Protein AF-A0A251RTK4-F1 (afdb_monomer_lite)

Radius of gyration: 15.0 Å; chains: 1; bounding box: 39×24×36 Å

Sequence (68 aa):
MIVHRDIKSANILLDNTWVAKIADFGLSKLQCTNQQGTTLITNNVAGTKVYLDPEYENTVGPNMDLDL

Organism: Helianthus annuus (NCBI:txid4232)

pLDDT: mean 80.81, std 18.21, range [39.44, 98.38]

Structure (mmCIF, N/CA/C/O backbone):
data_AF-A0A251RTK4-F1
#
_entry.id   AF-A0A251RTK4-F1
#
loop_
_atom_site.group_PDB
_atom_site.id
_atom_site.type_symbol
_atom_site.label_atom_id
_atom_site.label_alt_id
_atom_site.label_comp_id
_atom_site.label_asym_id
_atom_site.label_entity_id
_atom_site.label_seq_id
_atom_site.pdbx_PDB_ins_code
_atom_site.Cartn_x
_atom_site.Cartn_y
_atom_site.Cartn_z
_atom_site.occupancy
_atom_site.B_iso_or_equiv
_atom_site.auth_seq_id
_atom_site.auth_comp_id
_atom_site.auth_asym_id
_atom_site.auth_atom_id
_atom_site.pdbx_PDB_model_num
ATOM 1 N N . MET A 1 1 ? 15.043 8.110 8.213 1.00 83.06 1 MET A N 1
ATOM 2 C CA . MET A 1 1 ? 13.642 8.233 7.739 1.00 83.06 1 MET A CA 1
ATOM 3 C C . MET A 1 1 ? 13.234 6.922 7.078 1.00 83.06 1 MET A C 1
ATOM 5 O O . MET A 1 1 ? 14.095 6.302 6.466 1.00 83.06 1 MET A O 1
ATOM 9 N N . ILE A 1 2 ? 11.982 6.479 7.217 1.00 87.44 2 ILE A N 1
ATOM 10 C CA . ILE A 1 2 ? 11.447 5.309 6.494 1.00 87.44 2 ILE A CA 1
ATOM 11 C C . ILE A 1 2 ? 10.522 5.818 5.393 1.00 87.44 2 ILE A C 1
ATOM 13 O O . ILE A 1 2 ? 9.706 6.698 5.653 1.00 87.44 2 ILE A O 1
ATOM 17 N N . VAL A 1 3 ? 10.629 5.253 4.193 1.00 90.12 3 VAL A N 1
ATOM 18 C CA . VAL A 1 3 ? 9.731 5.552 3.073 1.00 90.12 3 VAL A CA 1
ATOM 19 C C . VAL A 1 3 ? 8.999 4.289 2.649 1.00 90.12 3 VAL A C 1
ATOM 21 O O . VAL A 1 3 ? 9.640 3.281 2.362 1.00 90.12 3 VAL A O 1
ATOM 24 N N . HIS A 1 4 ? 7.663 4.357 2.623 1.00 93.69 4 HIS A N 1
ATOM 25 C CA . HIS A 1 4 ? 6.771 3.200 2.479 1.00 93.69 4 HIS A CA 1
ATOM 26 C C . HIS A 1 4 ? 6.781 2.561 1.084 1.00 93.69 4 HIS A C 1
ATOM 28 O O . HIS A 1 4 ? 6.706 1.343 0.954 1.00 93.69 4 HIS A O 1
ATOM 34 N N . ARG A 1 5 ? 6.867 3.398 0.040 1.00 93.00 5 ARG A N 1
ATOM 35 C CA . ARG A 1 5 ? 6.859 3.044 -1.394 1.00 93.00 5 ARG A CA 1
ATOM 36 C C . ARG A 1 5 ? 5.601 2.361 -1.952 1.00 93.00 5 ARG A C 1
ATOM 38 O O . ARG A 1 5 ? 5.466 2.315 -3.164 1.00 93.00 5 ARG A O 1
ATOM 45 N N . ASP A 1 6 ? 4.662 1.895 -1.130 1.00 95.25 6 ASP A N 1
ATOM 46 C CA . ASP A 1 6 ? 3.381 1.345 -1.619 1.00 95.25 6 ASP A CA 1
ATOM 47 C C . ASP A 1 6 ? 2.171 1.879 -0.842 1.00 95.25 6 ASP A C 1
ATOM 49 O O . ASP A 1 6 ? 1.493 1.153 -0.114 1.00 95.25 6 ASP A O 1
ATOM 53 N N . ILE A 1 7 ? 1.947 3.193 -0.918 1.00 95.62 7 ILE A N 1
ATOM 54 C CA . ILE A 1 7 ? 0.774 3.820 -0.299 1.00 95.62 7 ILE A CA 1
ATOM 55 C C . ILE A 1 7 ? -0.440 3.608 -1.201 1.00 95.62 7 ILE A C 1
ATOM 57 O O . ILE A 1 7 ? -0.476 4.075 -2.334 1.00 95.62 7 ILE A O 1
ATOM 61 N N . LYS A 1 8 ? -1.449 2.916 -0.671 1.00 95.62 8 LYS A N 1
ATOM 62 C CA . LYS A 1 8 ? -2.745 2.666 -1.313 1.00 95.62 8 LYS A CA 1
ATOM 63 C C . LYS A 1 8 ? -3.817 2.478 -0.250 1.00 95.62 8 LYS A C 1
ATOM 65 O O . LYS A 1 8 ? -3.496 2.145 0.889 1.00 95.62 8 LYS A O 1
ATOM 70 N N . SER A 1 9 ? -5.087 2.627 -0.619 1.00 96.94 9 SER A N 1
ATOM 71 C CA . SER A 1 9 ? -6.209 2.455 0.319 1.00 96.94 9 SER A CA 1
ATOM 72 C C . SER A 1 9 ? -6.204 1.083 1.002 1.00 96.94 9 SER A C 1
ATOM 74 O O . SER A 1 9 ? -6.454 1.006 2.198 1.00 96.94 9 SER A O 1
ATOM 76 N N . ALA A 1 10 ? -5.829 0.018 0.286 1.00 97.50 10 ALA A N 1
ATOM 77 C CA . ALA A 1 10 ? -5.703 -1.329 0.850 1.00 97.50 10 ALA A CA 1
ATOM 78 C C . ALA A 1 10 ? -4.618 -1.460 1.944 1.00 97.50 10 ALA A C 1
ATOM 80 O O . ALA A 1 10 ? -4.686 -2.385 2.748 1.00 97.50 10 ALA A O 1
ATOM 81 N N . ASN A 1 11 ? -3.657 -0.530 1.997 1.00 97.81 11 ASN A N 1
ATOM 82 C CA . ASN A 1 11 ? -2.576 -0.483 2.991 1.00 97.81 11 ASN A CA 1
ATOM 83 C C . ASN A 1 11 ? -2.844 0.548 4.107 1.00 97.81 11 ASN A C 1
ATOM 85 O O . ASN A 1 11 ? -1.987 0.782 4.959 1.00 97.81 11 ASN A O 1
ATOM 89 N N . ILE A 1 12 ? -4.030 1.167 4.123 1.00 97.88 12 ILE A N 1
ATOM 90 C CA . ILE A 1 12 ? -4.497 2.041 5.202 1.00 97.88 12 ILE A CA 1
ATOM 91 C C . ILE A 1 12 ? -5.601 1.292 5.944 1.00 97.88 12 ILE A C 1
ATOM 93 O O . ILE A 1 12 ? -6.747 1.232 5.503 1.00 97.88 12 ILE A O 1
ATOM 97 N N . LEU A 1 13 ? -5.242 0.694 7.074 1.00 98.19 13 LEU A N 1
ATOM 98 C CA . LEU A 1 13 ? -6.175 -0.041 7.921 1.00 98.19 13 LEU A CA 1
ATOM 99 C C . LEU A 1 13 ? -6.846 0.905 8.914 1.00 98.19 13 LEU A C 1
ATOM 101 O O . LEU A 1 13 ? -6.278 1.927 9.291 1.00 98.19 13 LEU A O 1
ATOM 105 N N . LEU A 1 14 ? -8.036 0.539 9.376 1.00 98.38 14 LEU A N 1
ATOM 106 C CA . LEU A 1 14 ? -8.751 1.254 10.428 1.00 98.38 14 LEU A CA 1
ATOM 107 C C . LEU A 1 14 ? -8.846 0.357 11.656 1.00 98.38 14 LEU A C 1
ATOM 109 O O . LEU A 1 14 ? -9.161 -0.829 11.536 1.00 98.38 14 LEU A O 1
ATOM 113 N N . ASP A 1 15 ? -8.565 0.912 12.832 1.00 97.50 15 ASP A N 1
ATOM 114 C CA . ASP A 1 15 ? -8.848 0.218 14.085 1.00 97.50 15 ASP A CA 1
ATOM 115 C C . ASP A 1 15 ? -10.291 0.444 14.570 1.00 97.50 15 ASP A C 1
ATOM 117 O O . ASP A 1 15 ? -11.104 1.101 13.918 1.00 97.50 15 ASP A O 1
ATOM 121 N N . ASN A 1 16 ? -10.626 -0.125 15.730 1.00 97.56 16 ASN A N 1
ATOM 122 C CA . ASN A 1 16 ? -11.967 -0.062 16.319 1.00 97.56 16 ASN A CA 1
ATOM 123 C C . ASN A 1 16 ? -12.417 1.357 16.716 1.00 97.56 16 ASN A C 1
ATOM 125 O O . ASN A 1 16 ? -13.585 1.548 17.050 1.00 97.56 16 ASN A O 1
ATOM 129 N N . THR A 1 17 ? -11.515 2.337 16.677 1.00 98.25 17 THR A N 1
ATOM 130 C CA . THR A 1 17 ? -11.794 3.752 16.942 1.00 98.25 17 THR A CA 1
ATOM 131 C C . THR A 1 17 ? -11.731 4.613 15.684 1.00 98.25 17 THR A C 1
ATOM 133 O O . THR A 1 17 ? -11.701 5.836 15.785 1.00 98.25 17 THR A O 1
ATOM 136 N N . TRP A 1 18 ? -11.743 3.992 14.499 1.00 96.88 18 TRP A N 1
ATOM 137 C CA . TRP A 1 18 ? -11.620 4.673 13.206 1.00 96.88 18 TRP A CA 1
ATOM 138 C C . TRP A 1 18 ? -10.296 5.429 13.029 1.00 96.88 18 TRP A C 1
ATOM 140 O O . TRP A 1 18 ? -10.200 6.342 12.208 1.00 96.88 18 TRP A O 1
ATOM 15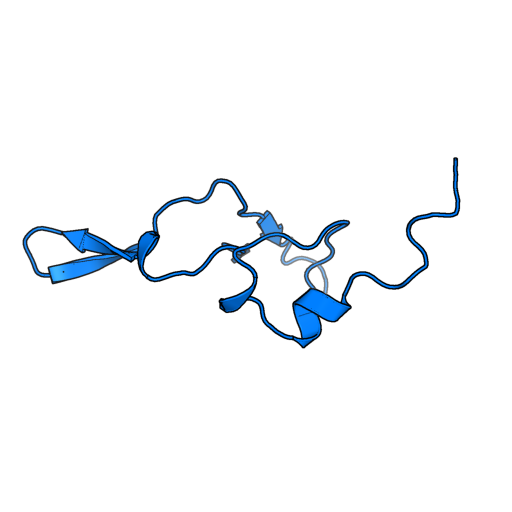0 N N . VAL A 1 19 ? -9.251 5.032 13.760 1.00 98.38 19 VAL A N 1
ATOM 151 C CA . VAL A 1 19 ? -7.911 5.593 13.583 1.00 98.38 19 VAL A CA 1
ATOM 152 C C . VAL A 1 19 ? -7.201 4.847 12.458 1.00 98.38 19 VAL A C 1
ATOM 154 O O . VAL A 1 19 ? -7.080 3.619 12.481 1.00 98.38 19 VAL A O 1
ATOM 157 N N . ALA A 1 20 ? -6.719 5.606 11.474 1.00 98.06 20 ALA A N 1
ATOM 158 C CA . ALA A 1 20 ? -5.951 5.081 10.355 1.00 98.06 20 ALA A CA 1
ATOM 159 C C . ALA A 1 20 ? -4.560 4.598 10.797 1.00 98.06 20 ALA A C 1
ATOM 161 O O . ALA A 1 20 ? -3.836 5.298 11.507 1.00 98.06 20 ALA A O 1
ATOM 162 N N . LYS A 1 21 ? -4.170 3.409 10.332 1.00 97.75 21 LYS A N 1
ATOM 163 C CA . LYS A 1 21 ? -2.860 2.786 10.547 1.00 97.75 21 LYS A CA 1
ATOM 164 C C . LYS A 1 21 ? -2.275 2.358 9.212 1.00 97.75 21 LYS A C 1
ATOM 166 O O . LYS A 1 21 ? -2.928 1.672 8.431 1.00 97.75 21 LYS A O 1
ATOM 171 N N . ILE A 1 22 ? -1.032 2.753 8.970 1.00 97.62 22 ILE A N 1
ATOM 172 C CA . ILE A 1 22 ? -0.285 2.336 7.784 1.00 97.62 22 ILE A CA 1
ATOM 173 C C . ILE A 1 22 ? 0.157 0.885 7.987 1.00 97.62 22 ILE A C 1
ATOM 175 O O . ILE A 1 22 ? 0.699 0.545 9.042 1.00 97.62 22 ILE A O 1
ATOM 179 N N . ALA A 1 23 ? -0.086 0.043 6.991 1.00 96.88 23 ALA A N 1
ATOM 180 C CA . ALA A 1 23 ? 0.278 -1.366 6.974 1.00 96.88 23 ALA A CA 1
ATOM 181 C C . ALA A 1 23 ? 1.069 -1.713 5.706 1.00 96.88 23 ALA A C 1
ATOM 183 O O . ALA A 1 23 ? 1.086 -0.942 4.757 1.00 96.88 23 ALA A O 1
ATOM 184 N N . ASP A 1 24 ? 1.665 -2.907 5.695 1.00 96.12 24 ASP A N 1
ATOM 185 C CA . ASP A 1 24 ? 2.433 -3.462 4.571 1.00 96.12 24 ASP A CA 1
ATOM 186 C C . ASP A 1 24 ? 3.719 -2.692 4.212 1.00 96.12 24 ASP A C 1
ATOM 188 O O . ASP A 1 24 ? 3.892 -2.108 3.144 1.00 96.12 24 ASP A O 1
ATOM 192 N N . PHE A 1 25 ? 4.694 -2.779 5.117 1.00 95.56 25 PHE A N 1
ATOM 193 C CA . PHE A 1 25 ? 6.026 -2.201 4.938 1.00 95.56 25 PHE A CA 1
ATOM 194 C C . PHE A 1 25 ? 6.958 -3.070 4.068 1.00 95.56 25 PHE A C 1
ATOM 196 O O . PHE A 1 25 ? 8.167 -2.834 4.054 1.00 95.56 25 PHE A O 1
ATOM 203 N N . GLY A 1 26 ? 6.445 -4.068 3.335 1.00 95.00 26 GLY A N 1
ATOM 204 C CA . GLY A 1 26 ? 7.269 -5.017 2.570 1.00 95.00 26 GLY A CA 1
ATOM 205 C C . GLY A 1 26 ? 8.142 -4.363 1.492 1.00 95.00 26 GLY A C 1
ATOM 206 O O . GLY A 1 26 ? 9.218 -4.863 1.169 1.00 95.00 26 GLY A O 1
ATOM 207 N N . LEU A 1 27 ? 7.714 -3.205 0.980 1.00 93.12 27 LEU A N 1
ATOM 208 C CA . LEU A 1 27 ? 8.447 -2.410 -0.011 1.00 93.12 27 LEU A CA 1
ATOM 209 C C . LEU A 1 27 ? 9.183 -1.204 0.593 1.00 93.12 27 LEU A C 1
ATOM 211 O O . LEU A 1 27 ? 9.781 -0.416 -0.141 1.00 93.12 27 LEU A O 1
ATOM 215 N N . SER A 1 28 ? 9.173 -1.058 1.920 1.00 92.94 28 SER A N 1
ATOM 216 C CA . SER A 1 28 ? 9.742 0.109 2.589 1.00 92.94 28 SER A CA 1
ATOM 217 C C . SER A 1 28 ? 11.270 0.156 2.522 1.00 92.94 28 SER A C 1
ATOM 219 O O . SER A 1 28 ? 11.957 -0.867 2.521 1.00 92.94 28 SER A O 1
ATOM 221 N N . LYS A 1 29 ? 11.830 1.371 2.506 1.00 89.19 29 LYS A N 1
ATOM 222 C CA . LYS A 1 29 ? 13.282 1.613 2.530 1.00 89.19 29 LYS A CA 1
ATOM 223 C C . LYS A 1 29 ? 13.667 2.619 3.606 1.00 89.19 29 LYS A C 1
ATOM 225 O O . LYS A 1 29 ? 12.943 3.576 3.875 1.00 89.19 29 LYS A O 1
ATOM 230 N N . LEU A 1 30 ? 14.841 2.407 4.196 1.00 86.38 30 LEU A N 1
ATOM 231 C CA . LEU A 1 30 ? 15.484 3.375 5.076 1.00 86.38 30 LEU A CA 1
ATOM 232 C C . LEU A 1 30 ? 16.266 4.377 4.231 1.00 86.38 30 LEU A C 1
ATOM 234 O O . LEU A 1 30 ? 17.125 3.992 3.444 1.00 86.38 30 LEU A O 1
ATOM 238 N N . GLN A 1 31 ? 15.985 5.659 4.427 1.00 78.38 31 GLN A N 1
ATOM 239 C CA . GLN A 1 31 ? 16.796 6.742 3.891 1.00 78.38 31 GLN A CA 1
ATOM 240 C C . GLN A 1 31 ? 17.772 7.218 4.967 1.00 78.38 31 GLN A C 1
ATOM 242 O O . GLN A 1 31 ? 17.357 7.641 6.058 1.00 78.38 31 GLN A O 1
ATOM 247 N N . CYS A 1 32 ? 19.065 7.132 4.643 1.00 71.00 32 CYS A N 1
ATOM 248 C CA . CYS A 1 32 ? 20.153 7.654 5.458 1.00 71.00 32 CYS A CA 1
ATOM 249 C C . CYS A 1 32 ? 20.087 9.185 5.471 1.00 71.00 32 CYS A C 1
ATOM 251 O O . CYS A 1 32 ? 20.220 9.836 4.443 1.00 71.00 32 CYS A O 1
ATOM 253 N N . THR A 1 33 ? 19.900 9.762 6.653 1.00 64.62 33 THR A N 1
ATOM 254 C CA . THR A 1 33 ? 19.751 11.210 6.888 1.00 64.62 33 THR A CA 1
ATOM 255 C C . THR A 1 33 ? 21.066 11.992 6.820 1.00 64.62 33 THR A C 1
ATOM 257 O O . THR A 1 33 ? 21.088 13.186 7.094 1.00 64.62 33 THR A O 1
ATOM 260 N N . ASN A 1 34 ? 22.171 11.327 6.480 1.00 61.59 34 ASN A N 1
ATOM 261 C CA . ASN A 1 34 ? 23.524 11.875 6.589 1.00 61.59 34 ASN A CA 1
ATOM 262 C C . ASN A 1 34 ? 23.962 12.611 5.310 1.00 61.59 34 ASN A C 1
ATOM 264 O O . ASN A 1 34 ? 25.043 13.192 5.279 1.00 61.59 34 ASN A O 1
ATOM 268 N N . GLN A 1 35 ? 23.152 12.560 4.250 1.00 56.91 35 GLN A N 1
ATOM 269 C CA . GLN A 1 35 ? 23.419 13.219 2.977 1.00 56.91 35 GLN A CA 1
ATOM 270 C C . GLN A 1 35 ? 22.545 14.472 2.882 1.00 56.91 35 GLN A C 1
ATOM 272 O O . GLN A 1 35 ? 21.325 14.405 3.019 1.00 56.91 35 GLN A O 1
ATOM 277 N N . GLN A 1 36 ? 23.180 15.631 2.706 1.00 50.59 36 GLN A N 1
ATOM 278 C CA . GLN A 1 36 ? 22.475 16.881 2.434 1.00 50.59 36 GLN A CA 1
ATOM 279 C C . GLN A 1 36 ? 21.803 16.753 1.060 1.00 50.59 36 GLN A C 1
ATOM 281 O O . GLN A 1 36 ? 22.484 16.672 0.043 1.00 50.59 36 GLN A O 1
ATOM 286 N N . GLY A 1 37 ? 20.472 16.669 1.056 1.00 57.06 37 GLY A N 1
ATOM 287 C CA . GLY A 1 37 ? 19.659 16.378 -0.127 1.00 57.06 37 GLY A CA 1
ATOM 288 C C . GLY A 1 37 ? 18.756 15.169 0.118 1.00 57.06 37 GLY A C 1
ATOM 289 O O . GLY A 1 37 ? 19.221 14.057 0.344 1.00 57.06 37 GLY A O 1
ATOM 290 N N . THR A 1 38 ? 17.441 15.379 0.094 1.00 60.19 38 THR A N 1
ATOM 291 C CA . THR A 1 38 ? 16.411 14.367 0.392 1.00 60.19 38 THR A CA 1
ATOM 292 C C . THR A 1 38 ? 16.179 13.374 -0.751 1.00 60.19 38 THR A C 1
ATOM 294 O O . THR A 1 38 ? 15.084 12.834 -0.877 1.00 60.19 38 THR A O 1
ATOM 297 N N . THR A 1 39 ? 17.183 13.088 -1.579 1.00 64.75 39 THR A N 1
ATOM 298 C CA . THR A 1 39 ? 17.028 12.168 -2.711 1.00 64.75 39 THR A CA 1
ATOM 299 C C . THR A 1 39 ? 17.056 10.726 -2.228 1.00 64.75 39 THR A C 1
ATOM 301 O O . THR A 1 39 ? 17.991 10.284 -1.557 1.00 64.75 39 THR A O 1
ATOM 304 N N . LEU A 1 40 ? 16.014 9.976 -2.571 1.00 70.50 40 LEU A N 1
ATOM 305 C CA . LEU A 1 40 ? 15.917 8.564 -2.249 1.00 70.50 40 LEU A CA 1
ATOM 306 C C . LEU A 1 40 ? 16.575 7.753 -3.365 1.00 70.50 40 LEU A C 1
ATOM 308 O O . LEU A 1 40 ? 16.003 7.580 -4.436 1.00 70.50 40 LEU A O 1
ATOM 312 N N . ILE A 1 41 ? 17.794 7.273 -3.125 1.00 70.56 41 ILE A 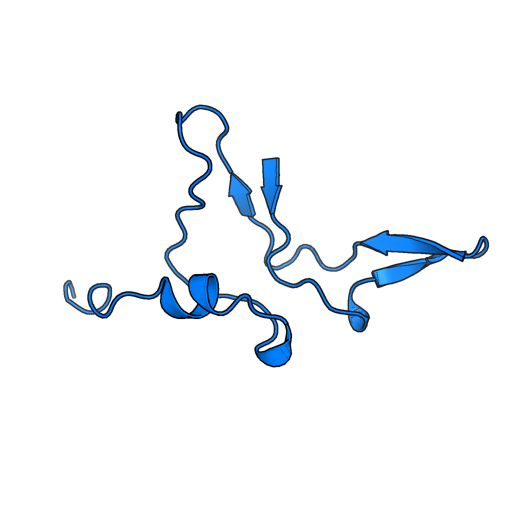N 1
ATOM 313 C CA . ILE A 1 41 ? 18.519 6.453 -4.101 1.00 70.56 41 ILE A CA 1
ATOM 314 C C . ILE A 1 41 ? 17.985 5.017 -4.022 1.00 70.56 41 ILE A C 1
ATOM 316 O O . ILE A 1 41 ? 18.079 4.359 -2.984 1.00 70.56 41 ILE A O 1
ATOM 320 N N . THR A 1 42 ? 17.395 4.530 -5.114 1.00 72.69 42 THR A N 1
ATOM 321 C CA . THR A 1 42 ? 16.882 3.159 -5.240 1.00 72.69 42 THR A CA 1
ATOM 322 C C . THR A 1 42 ? 17.166 2.618 -6.635 1.00 72.69 42 THR A C 1
ATOM 324 O O . THR A 1 42 ? 16.996 3.325 -7.619 1.00 72.69 42 THR A O 1
ATOM 327 N N . ASN A 1 43 ? 17.559 1.345 -6.716 1.00 73.62 43 ASN A N 1
ATOM 328 C CA . ASN A 1 43 ? 17.871 0.669 -7.984 1.00 73.62 43 ASN A CA 1
ATOM 329 C C . ASN A 1 43 ? 16.616 0.162 -8.710 1.00 73.62 43 ASN A C 1
ATOM 331 O O . ASN A 1 43 ? 16.706 -0.439 -9.772 1.00 73.62 43 ASN A O 1
ATOM 335 N N . ASN A 1 44 ? 15.439 0.326 -8.104 1.00 82.62 44 ASN A N 1
ATOM 336 C CA . ASN A 1 44 ? 14.172 -0.043 -8.714 1.00 82.62 44 ASN A CA 1
ATOM 337 C C . ASN A 1 44 ? 13.025 0.868 -8.270 1.00 82.62 44 ASN A C 1
ATOM 339 O O . ASN A 1 44 ? 13.010 1.400 -7.149 1.00 82.62 44 ASN A O 1
ATOM 343 N N . VAL A 1 45 ? 12.034 0.972 -9.150 1.00 86.00 45 VAL A N 1
ATOM 344 C CA . VAL A 1 45 ? 10.691 1.446 -8.819 1.00 86.00 45 VAL A CA 1
ATOM 345 C C . VAL A 1 45 ? 9.913 0.279 -8.216 1.00 86.00 45 VAL A C 1
ATOM 347 O O . VAL A 1 45 ? 9.962 -0.839 -8.724 1.00 86.00 45 VAL A O 1
ATOM 350 N N . ALA A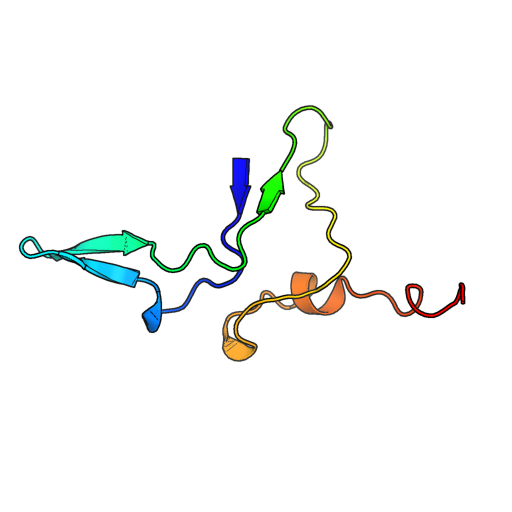 1 46 ? 9.221 0.513 -7.102 1.00 89.88 46 ALA A N 1
ATOM 351 C CA . ALA A 1 46 ? 8.204 -0.416 -6.612 1.00 89.88 46 ALA A CA 1
ATOM 352 C C . ALA A 1 46 ? 7.024 0.345 -6.028 1.00 89.88 46 ALA A C 1
ATOM 354 O O . ALA A 1 46 ? 7.185 1.471 -5.571 1.00 89.88 46 ALA A O 1
ATOM 355 N N . GLY A 1 47 ? 5.877 -0.319 -6.011 1.00 92.50 47 GLY A N 1
ATOM 356 C CA . GLY A 1 47 ? 4.605 0.225 -5.569 1.00 92.50 47 GLY A CA 1
ATOM 357 C C . GLY A 1 47 ? 3.509 -0.146 -6.559 1.00 92.50 47 GLY A C 1
ATOM 358 O O . GLY A 1 47 ? 3.749 -0.777 -7.591 1.00 92.50 47 GLY A O 1
ATOM 359 N N . THR A 1 48 ? 2.284 0.230 -6.234 1.00 94.06 48 THR A N 1
ATOM 360 C CA . THR A 1 48 ? 1.118 -0.046 -7.069 1.00 94.06 48 THR A CA 1
ATOM 361 C C . THR A 1 48 ? 0.981 1.027 -8.149 1.00 94.06 48 THR A C 1
ATOM 363 O O . THR A 1 48 ? 0.765 2.187 -7.821 1.00 94.06 48 THR A O 1
ATOM 366 N N . LYS A 1 49 ? 1.047 0.640 -9.434 1.00 91.06 49 LYS A N 1
ATOM 367 C CA . LYS A 1 49 ? 1.157 1.546 -10.602 1.00 91.06 49 LYS A CA 1
ATOM 368 C C . LYS A 1 49 ? 0.263 2.793 -10.564 1.00 91.06 49 LYS A C 1
ATOM 370 O O . LYS A 1 49 ? 0.738 3.888 -10.812 1.00 91.06 49 LYS A O 1
ATOM 375 N N . VAL A 1 50 ? -1.020 2.643 -10.235 1.00 94.19 50 VAL A N 1
ATOM 376 C CA . VAL A 1 50 ? -1.984 3.764 -10.224 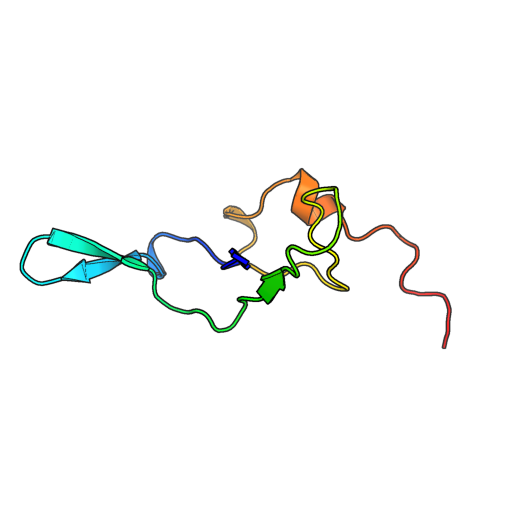1.00 94.19 50 VAL A CA 1
ATOM 377 C C . VAL A 1 50 ? -1.760 4.771 -9.082 1.00 94.19 50 VAL A C 1
ATOM 379 O O . VAL A 1 50 ? -2.280 5.878 -9.134 1.00 94.19 50 VAL A O 1
ATOM 382 N N . TYR A 1 51 ? -0.997 4.388 -8.056 1.00 94.00 51 TYR A N 1
ATOM 383 C CA . TYR A 1 51 ? -0.636 5.221 -6.905 1.00 94.00 51 TYR A CA 1
ATOM 384 C C . TYR A 1 51 ? 0.813 5.732 -6.973 1.00 94.00 51 TYR A C 1
ATOM 386 O O . TYR A 1 51 ? 1.258 6.398 -6.038 1.00 94.00 51 TYR A O 1
ATOM 394 N N . LEU A 1 52 ? 1.568 5.394 -8.026 1.00 90.56 52 LEU A N 1
ATOM 395 C CA . LEU A 1 52 ? 2.947 5.853 -8.176 1.00 90.56 52 LEU A CA 1
ATOM 396 C C . LEU A 1 52 ? 2.986 7.343 -8.515 1.00 90.56 52 LEU A C 1
ATOM 398 O O . LEU A 1 52 ? 2.186 7.842 -9.306 1.00 90.56 52 LEU A O 1
ATOM 402 N N . ASP A 1 53 ? 3.960 8.034 -7.931 1.00 86.88 53 ASP A N 1
ATOM 403 C CA . ASP A 1 53 ? 4.321 9.375 -8.365 1.00 86.88 53 ASP A CA 1
ATOM 404 C C . ASP A 1 53 ? 4.929 9.296 -9.784 1.00 86.88 53 ASP A C 1
ATOM 406 O O . ASP A 1 53 ? 5.830 8.476 -9.998 1.00 86.88 53 ASP A O 1
ATOM 410 N N . PRO A 1 54 ? 4.470 10.103 -10.759 1.00 86.19 54 PRO A N 1
ATOM 411 C CA . PRO A 1 54 ? 5.002 10.075 -12.119 1.00 86.19 54 PRO A CA 1
ATOM 412 C C . PRO A 1 54 ? 6.509 10.347 -12.197 1.00 86.19 54 PRO A C 1
ATOM 414 O O . PRO A 1 54 ? 7.196 9.759 -13.028 1.00 86.19 54 PRO A O 1
ATOM 417 N N . GLU A 1 55 ? 7.061 11.217 -11.350 1.00 83.06 55 GLU A N 1
ATOM 418 C CA . GLU A 1 55 ? 8.503 11.490 -11.322 1.00 83.06 55 GLU A CA 1
ATOM 419 C C . GLU 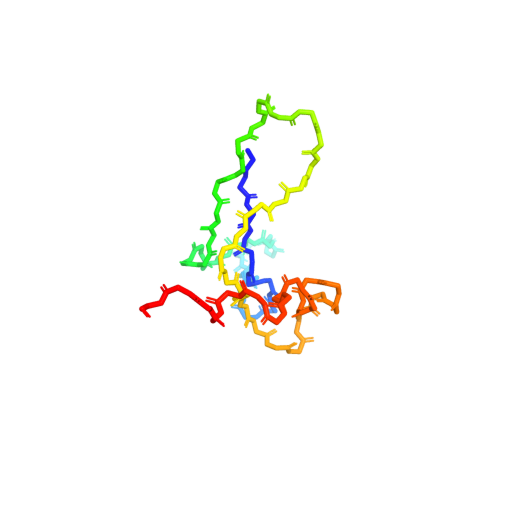A 1 55 ? 9.273 10.282 -10.771 1.00 83.06 55 GLU A C 1
ATOM 421 O O . GLU A 1 55 ? 10.321 9.900 -11.299 1.00 83.06 55 GLU A O 1
ATOM 426 N N . TYR A 1 56 ? 8.701 9.605 -9.771 1.00 81.44 56 TYR A N 1
ATOM 427 C CA . TYR A 1 56 ? 9.256 8.361 -9.245 1.00 81.44 56 TYR A CA 1
ATOM 428 C C . TYR A 1 56 ? 9.222 7.226 -10.278 1.00 81.44 56 TYR A C 1
ATOM 430 O O . TYR A 1 56 ? 10.215 6.517 -10.435 1.00 81.44 56 TYR A O 1
ATOM 438 N N . GLU A 1 57 ? 8.127 7.075 -11.031 1.00 81.94 57 GLU A N 1
ATOM 439 C CA . GLU A 1 57 ? 8.022 6.096 -12.126 1.00 81.94 57 GLU A CA 1
ATOM 440 C C . GLU A 1 57 ? 9.101 6.336 -13.196 1.00 81.94 57 GLU A C 1
ATOM 442 O O . GLU A 1 57 ? 9.713 5.387 -13.688 1.00 81.94 57 GLU A O 1
ATOM 447 N N . ASN A 1 58 ? 9.417 7.604 -13.470 1.00 76.38 58 ASN A N 1
ATOM 448 C CA . ASN A 1 58 ? 10.457 8.015 -14.414 1.00 76.38 58 ASN A CA 1
ATOM 449 C C . ASN A 1 58 ? 11.886 7.997 -13.833 1.00 76.38 58 ASN A C 1
ATOM 451 O O . ASN A 1 58 ? 12.841 8.300 -14.547 1.00 76.38 58 ASN A O 1
ATOM 455 N N . THR A 1 59 ? 12.069 7.627 -12.559 1.00 70.56 59 THR A N 1
ATOM 456 C CA . THR A 1 59 ? 13.398 7.575 -11.921 1.00 70.56 59 THR A CA 1
ATOM 457 C C . THR A 1 59 ? 14.242 6.390 -12.422 1.00 70.56 59 THR A C 1
ATOM 459 O O . THR A 1 59 ? 15.463 6.386 -12.256 1.00 70.56 59 THR A O 1
ATOM 462 N N . VAL A 1 60 ? 13.637 5.403 -13.101 1.00 57.09 60 VAL A N 1
ATOM 463 C CA . VAL A 1 60 ? 14.391 4.395 -13.867 1.00 57.09 60 VAL A CA 1
ATOM 464 C C . VAL A 1 60 ? 14.885 5.039 -15.163 1.00 57.09 60 VAL A C 1
ATOM 466 O O . VAL A 1 60 ? 14.247 4.956 -16.209 1.00 57.09 60 VAL A O 1
ATOM 469 N N . GLY A 1 61 ? 16.026 5.722 -15.098 1.00 46.69 61 GLY A N 1
ATOM 470 C CA . GLY A 1 61 ? 16.730 6.130 -16.309 1.00 46.69 61 GLY A CA 1
ATOM 471 C C . GLY A 1 61 ? 17.137 4.897 -17.140 1.00 46.69 61 GLY A C 1
ATOM 472 O O . GLY A 1 61 ? 17.405 3.844 -16.559 1.00 46.69 61 GLY A O 1
ATOM 473 N N . PRO A 1 62 ? 17.252 5.006 -18.476 1.00 45.91 62 PRO A N 1
ATOM 474 C CA . PRO A 1 62 ? 17.606 3.908 -19.393 1.00 45.91 62 PRO A CA 1
ATOM 475 C C . PRO A 1 62 ? 19.027 3.318 -19.216 1.00 45.91 62 PRO A C 1
ATOM 477 O O . PRO A 1 62 ? 19.506 2.618 -20.096 1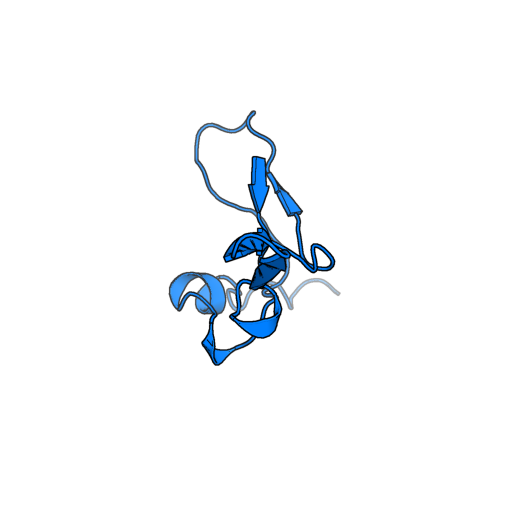.00 45.91 62 PRO A O 1
ATOM 480 N N . ASN A 1 63 ? 19.710 3.578 -18.096 1.00 45.62 63 ASN A N 1
ATOM 481 C CA . ASN A 1 63 ? 21.131 3.279 -17.883 1.00 45.62 63 ASN A CA 1
ATOM 482 C C . ASN A 1 63 ? 21.405 2.325 -16.701 1.00 45.62 63 ASN A C 1
ATOM 484 O O . ASN A 1 63 ? 22.485 2.384 -16.120 1.00 45.62 63 ASN A O 1
ATOM 488 N N . MET A 1 64 ? 20.457 1.465 -16.309 1.00 45.22 64 MET A N 1
ATOM 489 C CA . MET A 1 64 ? 20.764 0.334 -15.405 1.00 45.22 64 MET A CA 1
ATOM 490 C C . MET A 1 64 ? 20.878 -1.021 -16.114 1.00 45.22 64 MET A C 1
ATOM 492 O O . MET A 1 64 ? 21.342 -1.971 -15.493 1.00 45.22 64 MET A O 1
ATOM 496 N N . ASP A 1 65 ? 20.588 -1.076 -17.415 1.00 46.47 65 ASP A N 1
ATOM 497 C CA . ASP A 1 65 ? 21.029 -2.160 -18.291 1.00 46.47 65 ASP A CA 1
ATOM 498 C C . ASP A 1 65 ? 22.233 -1.658 -19.098 1.00 46.47 65 ASP A C 1
ATOM 500 O O . ASP A 1 65 ? 22.046 -1.137 -20.192 1.00 46.47 65 ASP A O 1
ATOM 504 N N . LEU A 1 66 ? 23.458 -1.748 -18.562 1.00 45.66 66 LEU A N 1
ATOM 505 C CA . LEU A 1 66 ? 24.673 -1.731 -19.400 1.00 45.66 66 LEU A CA 1
ATOM 506 C C . LEU A 1 66 ? 25.941 -2.347 -18.782 1.00 45.66 66 LEU A C 1
ATOM 508 O O . LEU A 1 66 ? 26.943 -2.383 -19.481 1.00 45.66 66 LEU A O 1
ATOM 512 N N . ASP A 1 67 ? 25.910 -2.917 -17.572 1.00 41.22 67 ASP A N 1
ATOM 513 C CA . ASP A 1 67 ? 27.036 -3.720 -17.063 1.00 41.22 67 ASP A CA 1
ATOM 514 C C . ASP A 1 67 ? 26.560 -5.114 -16.599 1.00 41.22 67 ASP A C 1
ATOM 516 O O . ASP A 1 67 ? 26.292 -5.348 -15.417 1.00 41.22 67 ASP A O 1
ATOM 520 N N . LEU A 1 68 ? 26.463 -6.038 -17.565 1.00 39.44 68 LEU A N 1
ATOM 521 C CA . LEU A 1 68 ? 26.700 -7.479 -17.396 1.00 39.44 68 LEU A CA 1
ATOM 522 C C . LEU A 1 68 ? 27.807 -7.905 -18.362 1.00 39.44 68 LEU A C 1
ATOM 524 O O . LEU A 1 68 ? 27.714 -7.524 -19.551 1.00 39.44 68 LEU A O 1
#

Secondary structure (DSSP, 8-state):
-EE-S---GGGEEE-TT--EEE--GGG-EEPPTTSSS-----SS--S-GGGS-HHHHTTS-TTSSS--

InterPro domains:
  IPR000719 Protein kinase domain [PF00069] (2-56)
  IPR000719 Protein kinase domain [PS50011] (1-68)
  IPR008271 Serine/threonine-protein kinase, active site [PS00108] (2-14)
  IPR011009 Protein kinase-like domain superfamily [SSF56112] (2-63)
  IPR052232 Receptor-like Ser/Thr Protein Kinase [PTHR47984] (2-60)

Foldseek 3Di:
DKDQLADDPVQFDADPVRDTDGHDSVVMDDDDPPDDDPDDDDPDRDYDVVPDDPVSVVPPDPPPPDDD